Protein AF-A0A3B8IES5-F1 (afdb_monomer)

Mean predicted aligned error: 2.95 Å

Solvent-accessible surface area (backbone atoms only — not comparable to full-atom values): 3644 Å² total; per-residue (Å²): 139,88,86,81,90,74,67,91,59,52,70,57,52,51,28,46,78,70,74,44,61,56,89,93,53,74,86,82,89,78,70,98,62,58,66,67,58,55,55,51,50,50,52,53,52,54,53,51,56,57,58,77,75,107

pLDDT: mean 94.65, std 5.65, range [64.69, 98.25]

Secondary structure (DSSP, 8-state):
-------TTHHHHHHHHTT--STT----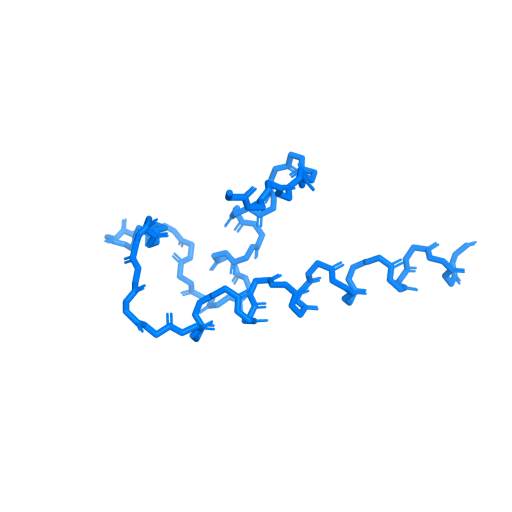---SSSHHHHHHHHHHHHHHHHHHT-

Nearest PDB structures (foldseek):
  3nvr-assembly1_B  TM=5.277E-01  e=5.033E+00  Caldanaerobacter subterraneus subsp. tengcongensis

Foldseek 3Di:
DDDDDDDPCLQVVLCVVVVNHDDPHDDDPDDPDCVSVVSSVVVRVVVVVVVVVD

Sequence (54 aa):
PVVHAVSQGTFYEWMRKRGKLGGQNKVPRLSNTREYLDDLLKMIEEQGRRLEQL

Structure (mmCIF, N/CA/C/O backbone):
data_AF-A0A3B8IES5-F1
#
_entry.id   AF-A0A3B8IES5-F1
#
loop_
_atom_site.group_PDB
_atom_site.id
_atom_site.type_symbol
_atom_site.label_atom_id
_atom_site.label_alt_id
_atom_site.label_comp_id
_atom_site.label_asym_id
_atom_site.label_entity_id
_atom_site.label_seq_id
_atom_site.pdbx_PDB_ins_code
_atom_site.Cartn_x
_atom_site.Cartn_y
_atom_site.Cartn_z
_atom_site.occupancy
_atom_site.B_iso_or_equiv
_atom_site.auth_seq_id
_atom_site.auth_comp_id
_atom_site.auth_asym_id
_atom_site.auth_atom_id
_atom_site.pdbx_PDB_model_num
ATOM 1 N N . PRO A 1 1 ?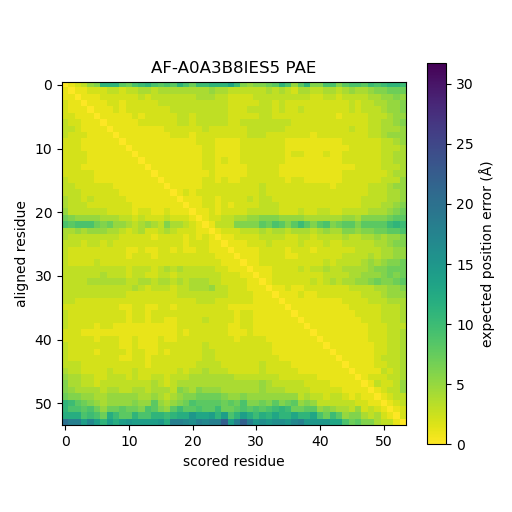 -11.168 -4.736 -16.255 1.00 86.00 1 PRO A N 1
ATOM 2 C CA . PRO A 1 1 ? -10.291 -4.311 -15.134 1.00 86.00 1 PRO A CA 1
ATOM 3 C C . PRO A 1 1 ? -10.837 -4.901 -13.832 1.00 86.00 1 PRO A C 1
ATOM 5 O O . PRO A 1 1 ? -12.050 -5.055 -13.732 1.00 86.00 1 PRO A O 1
ATOM 8 N N . VAL A 1 2 ? -9.975 -5.242 -12.873 1.00 92.88 2 VAL A N 1
ATOM 9 C CA . VAL A 1 2 ? -10.401 -5.752 -11.558 1.00 92.88 2 VAL A CA 1
ATOM 10 C C . VAL A 1 2 ? -10.150 -4.667 -10.518 1.00 92.88 2 VAL A C 1
ATOM 12 O O . VAL A 1 2 ? -9.032 -4.162 -10.416 1.00 92.88 2 VAL A O 1
ATOM 15 N N . VAL A 1 3 ? -11.185 -4.296 -9.768 1.00 94.81 3 VAL A N 1
ATOM 16 C CA . VAL A 1 3 ? -11.109 -3.285 -8.706 1.00 94.81 3 VAL A CA 1
ATOM 17 C C . VAL A 1 3 ? -11.106 -3.996 -7.359 1.00 94.81 3 VAL A C 1
ATOM 19 O O . VAL A 1 3 ? -11.977 -4.818 -7.099 1.00 94.81 3 VAL A O 1
ATOM 22 N N . HIS A 1 4 ? -10.140 -3.659 -6.507 1.00 93.81 4 HIS A N 1
ATOM 23 C CA . HIS A 1 4 ? -10.055 -4.160 -5.138 1.00 93.81 4 HIS A CA 1
ATOM 24 C C . HIS A 1 4 ? -10.307 -2.987 -4.195 1.00 93.81 4 HIS A C 1
ATOM 26 O O . HIS A 1 4 ? -9.493 -2.065 -4.119 1.00 93.81 4 HIS A O 1
ATOM 32 N N . ALA A 1 5 ? -11.452 -2.996 -3.515 1.00 95.50 5 ALA A N 1
ATOM 33 C CA . ALA A 1 5 ? -11.696 -2.058 -2.430 1.00 95.50 5 ALA A CA 1
ATOM 34 C C . ALA A 1 5 ? -10.821 -2.444 -1.231 1.00 95.50 5 ALA A C 1
ATOM 36 O O . ALA A 1 5 ? -10.649 -3.625 -0.935 1.00 95.50 5 ALA A O 1
ATOM 37 N N . VAL A 1 6 ? -10.260 -1.448 -0.554 1.00 96.00 6 VAL A N 1
ATOM 38 C CA . VAL A 1 6 ? -9.404 -1.638 0.621 1.00 96.00 6 VAL A CA 1
ATOM 39 C C . VAL A 1 6 ? -9.822 -0.667 1.714 1.00 96.00 6 VAL A C 1
ATOM 41 O O . VAL A 1 6 ? -10.406 0.382 1.430 1.00 96.00 6 VAL A O 1
ATOM 44 N N . SER A 1 7 ? -9.526 -1.013 2.962 1.00 96.25 7 SER A N 1
ATOM 45 C CA . SER A 1 7 ? -9.826 -0.165 4.112 1.00 96.25 7 SER A CA 1
ATOM 46 C C . SER A 1 7 ? -9.099 1.183 4.039 1.00 96.25 7 SER A C 1
ATOM 48 O O . SER A 1 7 ? -8.040 1.340 3.423 1.00 96.25 7 SER A O 1
ATOM 50 N N . GLN A 1 8 ? -9.656 2.191 4.708 1.00 97.75 8 GLN A N 1
ATOM 51 C CA . GLN A 1 8 ? -8.989 3.483 4.829 1.00 97.75 8 GLN A CA 1
ATOM 52 C C . GLN A 1 8 ? -7.617 3.315 5.500 1.00 97.75 8 GLN A C 1
ATOM 54 O O . GLN A 1 8 ? -7.466 2.581 6.472 1.00 97.75 8 GLN A O 1
ATOM 59 N N . GLY A 1 9 ? -6.606 4.009 4.972 1.00 97.50 9 GLY A N 1
ATOM 60 C CA . GLY A 1 9 ? -5.243 3.962 5.507 1.00 97.50 9 GLY A CA 1
ATOM 61 C C . GLY A 1 9 ? -4.370 2.827 4.962 1.00 97.50 9 GLY A C 1
ATOM 62 O O . GLY A 1 9 ? -3.175 2.828 5.240 1.00 97.50 9 GLY A O 1
ATOM 63 N N . THR A 1 10 ? -4.886 1.923 4.119 1.00 97.81 10 THR A N 1
ATOM 64 C CA . THR A 1 10 ? -4.099 0.803 3.564 1.00 97.81 10 THR A CA 1
ATOM 65 C C . THR A 1 10 ? -2.779 1.246 2.921 1.00 97.81 10 THR A C 1
ATOM 67 O O . THR A 1 10 ? -1.732 0.681 3.224 1.00 97.81 10 THR A O 1
ATOM 70 N N . PHE A 1 11 ? -2.779 2.292 2.088 1.00 98.00 11 PHE A N 1
ATOM 71 C CA . PHE A 1 11 ? -1.539 2.782 1.466 1.00 98.00 11 PHE A CA 1
ATOM 72 C C . PHE A 1 11 ? -0.575 3.435 2.462 1.00 98.00 11 PHE A C 1
ATOM 74 O O . PHE A 1 11 ? 0.637 3.332 2.290 1.00 98.00 11 PHE A O 1
ATOM 81 N N . TYR A 1 12 ? -1.096 4.094 3.498 1.00 98.00 12 TYR A N 1
ATOM 82 C CA . TYR A 1 12 ? -0.279 4.676 4.563 1.00 98.00 12 TYR A CA 1
ATOM 83 C C . TYR A 1 12 ? 0.457 3.571 5.329 1.00 98.00 12 TYR A C 1
ATOM 85 O O . TYR A 1 12 ? 1.679 3.610 5.466 1.00 98.00 12 TYR A O 1
ATOM 93 N N . GLU A 1 13 ? -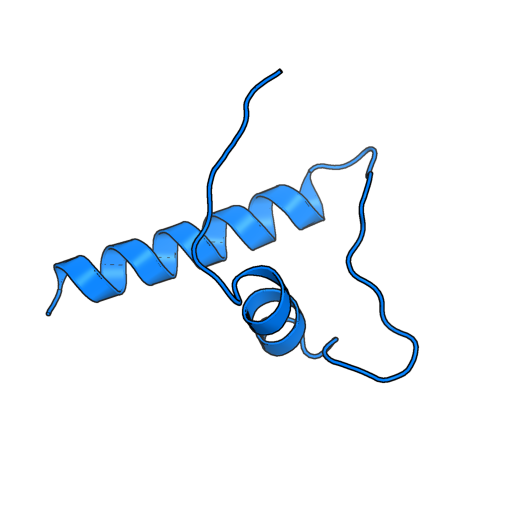0.281 2.541 5.738 1.00 97.81 13 GLU A N 1
ATOM 94 C CA . GLU A 1 13 ? 0.245 1.378 6.450 1.00 97.81 13 GLU A CA 1
ATOM 95 C C . GLU A 1 13 ? 1.239 0.578 5.610 1.00 97.81 13 GLU A C 1
ATOM 97 O O . GLU A 1 13 ? 2.310 0.203 6.091 1.00 97.81 13 GLU A O 1
ATOM 102 N N . TRP A 1 14 ? 0.943 0.401 4.325 1.00 98.12 14 TRP A N 1
ATOM 103 C CA . TRP A 1 14 ? 1.849 -0.254 3.389 1.00 98.12 14 TRP A CA 1
ATOM 104 C C . TRP A 1 14 ? 3.173 0.500 3.234 1.00 98.12 14 TRP A C 1
ATOM 106 O O . TRP A 1 14 ? 4.252 -0.088 3.329 1.00 98.12 14 TRP A O 1
ATOM 116 N N . MET A 1 15 ? 3.114 1.825 3.075 1.00 98.25 15 MET A N 1
ATOM 117 C CA . MET A 1 15 ? 4.315 2.663 3.009 1.00 98.25 15 MET A CA 1
ATOM 118 C C . MET A 1 15 ? 5.100 2.631 4.327 1.00 98.25 15 MET A C 1
ATOM 120 O O . MET A 1 15 ? 6.334 2.608 4.300 1.00 98.25 15 MET A O 1
ATOM 124 N N . ARG A 1 16 ? 4.410 2.569 5.474 1.00 97.62 16 ARG A N 1
ATOM 125 C CA . ARG A 1 16 ? 5.024 2.411 6.800 1.00 97.62 16 ARG A CA 1
ATOM 126 C C . ARG A 1 16 ? 5.759 1.077 6.932 1.00 97.62 16 ARG A C 1
ATOM 128 O O . ARG A 1 16 ? 6.930 1.090 7.298 1.00 97.62 16 ARG A O 1
ATOM 135 N N . LYS A 1 17 ? 5.123 -0.047 6.573 1.00 96.44 17 LYS A N 1
ATOM 136 C CA . LYS A 1 17 ? 5.716 -1.403 6.608 1.00 96.44 17 LYS A CA 1
ATOM 137 C C . LYS A 1 17 ? 7.003 -1.485 5.782 1.00 96.44 17 LYS A C 1
ATOM 139 O O . LYS A 1 17 ? 7.965 -2.116 6.202 1.00 96.44 17 LYS A O 1
ATOM 144 N N . ARG A 1 18 ? 7.046 -0.796 4.638 1.00 96.38 18 ARG A N 1
ATOM 145 C CA . ARG A 1 18 ? 8.218 -0.736 3.746 1.00 96.38 18 ARG A CA 1
ATOM 146 C C . ARG A 1 18 ? 9.329 0.208 4.227 1.00 96.38 18 ARG A C 1
ATOM 148 O O . ARG A 1 18 ? 10.352 0.320 3.554 1.00 96.38 18 ARG A O 1
ATOM 155 N N . GLY A 1 19 ? 9.128 0.944 5.323 1.00 97.19 19 GLY A N 1
ATOM 156 C CA . GLY A 1 19 ? 10.051 1.997 5.761 1.00 97.19 19 GLY A CA 1
ATOM 157 C C . GLY A 1 19 ? 10.143 3.168 4.772 1.00 97.19 19 GLY A C 1
ATOM 158 O O . GLY A 1 19 ? 11.165 3.846 4.698 1.00 97.19 19 GLY A O 1
ATOM 159 N N . LYS A 1 20 ? 9.096 3.383 3.964 1.00 97.62 20 LYS A N 1
ATOM 160 C CA . LYS A 1 20 ? 9.017 4.422 2.921 1.00 97.62 20 LYS A CA 1
ATOM 161 C C . LYS A 1 20 ? 7.934 5.460 3.211 1.00 97.62 20 LYS A C 1
ATOM 163 O O . LYS A 1 20 ? 7.530 6.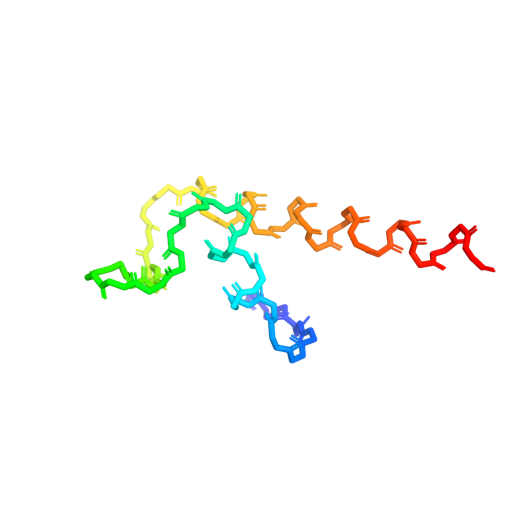190 2.313 1.00 97.62 20 LYS A O 1
ATOM 168 N N . LEU A 1 21 ? 7.448 5.538 4.446 1.00 97.50 21 LEU A N 1
ATOM 169 C CA . LEU A 1 21 ? 6.477 6.548 4.846 1.00 97.50 21 LEU A CA 1
ATOM 170 C C . LEU A 1 21 ? 7.153 7.922 4.977 1.00 97.50 21 LEU A C 1
ATOM 172 O O . LEU A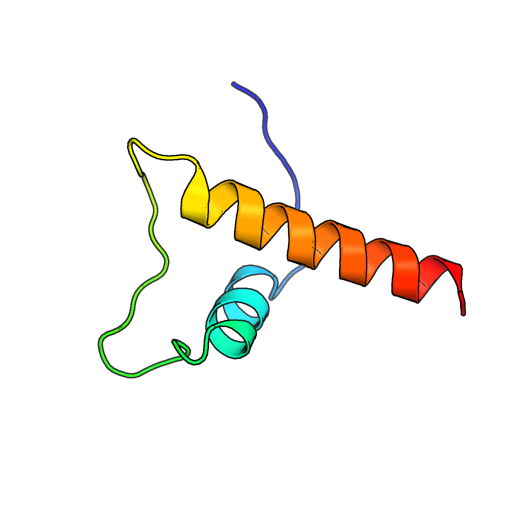 1 21 ? 8.069 8.093 5.775 1.00 97.50 21 LEU A O 1
ATOM 176 N N . GLY A 1 22 ? 6.673 8.902 4.209 1.00 93.81 22 GLY A N 1
ATOM 177 C CA . GLY A 1 22 ? 7.162 10.282 4.248 1.00 93.81 22 GLY A CA 1
ATOM 178 C C . GLY A 1 22 ? 8.447 10.537 3.447 1.00 93.81 22 GLY A C 1
ATOM 179 O O . GLY A 1 22 ? 8.867 9.744 2.596 1.00 93.81 22 GLY A O 1
ATOM 180 N N . GLY A 1 23 ? 9.060 11.697 3.702 1.00 94.81 23 GLY A N 1
ATOM 181 C CA . GLY A 1 23 ? 10.196 12.199 2.927 1.00 94.81 23 GLY A CA 1
ATOM 182 C C . GLY A 1 23 ? 9.824 12.447 1.462 1.00 94.81 23 GLY A C 1
ATOM 183 O O . GLY A 1 23 ? 8.735 12.931 1.163 1.00 94.81 23 GLY A O 1
ATOM 184 N N . GLN A 1 24 ? 10.720 12.089 0.540 1.00 96.00 24 GLN A N 1
ATOM 185 C CA . GLN A 1 24 ? 10.472 12.186 -0.907 1.00 96.00 24 GLN A CA 1
ATOM 186 C C . GLN A 1 24 ? 9.870 10.903 -1.520 1.00 96.00 24 GLN A C 1
ATOM 188 O O . GLN A 1 24 ? 9.770 10.792 -2.741 1.00 96.00 24 GLN A O 1
ATOM 193 N N . ASN A 1 25 ? 9.455 9.925 -0.706 1.00 96.62 25 ASN A N 1
ATOM 194 C CA . ASN A 1 25 ? 8.851 8.690 -1.210 1.00 96.62 25 ASN A CA 1
ATOM 195 C C . ASN A 1 25 ? 7.370 8.900 -1.556 1.00 96.62 25 ASN A C 1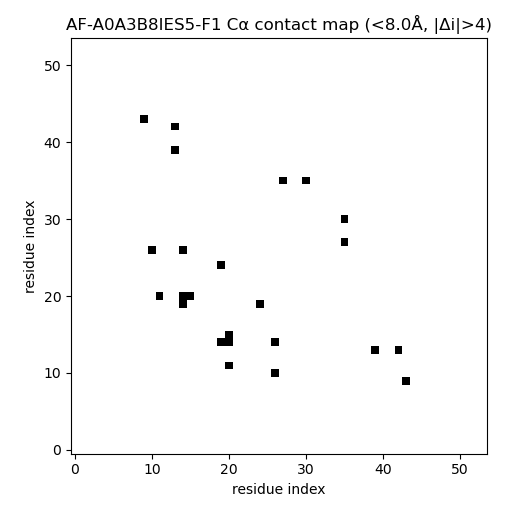
ATOM 197 O O . ASN A 1 25 ? 6.625 9.544 -0.818 1.00 96.62 25 ASN A O 1
ATOM 201 N N . LYS A 1 26 ? 6.922 8.311 -2.668 1.00 95.50 26 LYS A N 1
ATOM 202 C CA . LYS A 1 26 ? 5.528 8.366 -3.130 1.00 95.50 26 LYS A CA 1
ATOM 203 C C . LYS A 1 26 ? 4.984 6.965 -3.367 1.00 95.50 26 LYS A C 1
ATOM 205 O O . LYS A 1 26 ? 5.732 6.048 -3.697 1.00 95.50 26 LYS A O 1
ATOM 210 N N . VAL A 1 27 ? 3.669 6.823 -3.231 1.00 96.88 27 VAL A N 1
ATOM 211 C CA . VAL A 1 27 ? 2.951 5.598 -3.600 1.00 96.88 27 VAL A CA 1
ATOM 212 C C . VAL A 1 27 ? 3.051 5.412 -5.123 1.00 96.88 27 VAL A C 1
ATOM 214 O O . VAL A 1 27 ? 2.616 6.307 -5.859 1.00 96.88 27 VAL A O 1
ATOM 217 N N . PRO A 1 28 ? 3.608 4.291 -5.619 1.00 96.62 28 PRO A N 1
ATOM 218 C CA . PRO A 1 28 ? 3.615 3.977 -7.045 1.00 96.62 28 PRO A CA 1
ATOM 219 C C . PRO A 1 28 ? 2.182 3.803 -7.563 1.00 96.62 28 PRO A C 1
ATOM 221 O O . PRO A 1 28 ? 1.390 3.086 -6.957 1.00 96.62 28 PRO A O 1
ATOM 224 N N . ARG A 1 29 ? 1.842 4.465 -8.675 1.00 95.56 29 ARG A N 1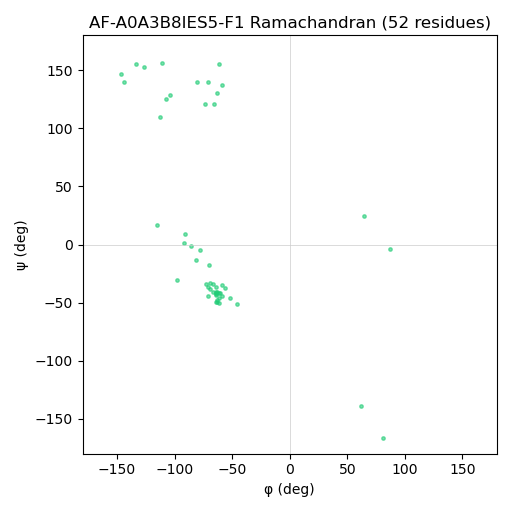
ATOM 225 C CA . ARG A 1 29 ? 0.487 4.420 -9.267 1.00 95.56 29 ARG A CA 1
ATOM 226 C C . ARG A 1 29 ? 0.356 3.417 -10.411 1.00 95.56 29 ARG A C 1
ATOM 228 O O . ARG A 1 29 ? -0.721 2.878 -10.625 1.00 95.56 29 ARG A O 1
ATOM 235 N N . LEU A 1 30 ? 1.444 3.197 -11.145 1.00 95.88 30 LEU A N 1
ATOM 236 C CA . LEU A 1 30 ? 1.538 2.273 -12.268 1.00 95.88 30 LEU A CA 1
ATOM 237 C C . LEU A 1 30 ? 2.928 1.631 -12.247 1.00 95.88 30 LEU A C 1
ATOM 239 O O . LEU A 1 30 ? 3.912 2.310 -11.953 1.00 95.88 30 LEU A O 1
ATOM 243 N N . SER A 1 31 ? 2.998 0.337 -12.541 1.00 95.56 31 SER A N 1
ATOM 244 C CA . SER A 1 31 ? 4.243 -0.419 -12.657 1.00 95.56 31 SER A CA 1
ATOM 245 C C . SER A 1 31 ? 4.085 -1.489 -13.731 1.00 95.56 31 SER A C 1
ATOM 247 O O . SER A 1 31 ? 3.002 -2.052 -13.883 1.00 95.56 31 SER A O 1
ATOM 249 N N . ASN A 1 32 ? 5.169 -1.786 -14.447 1.00 97.31 32 ASN A N 1
ATOM 250 C CA . ASN A 1 32 ? 5.216 -2.892 -15.409 1.00 97.31 32 ASN A CA 1
ATOM 251 C C . ASN A 1 32 ? 5.459 -4.246 -14.725 1.00 97.31 32 ASN A C 1
ATOM 253 O O . ASN A 1 32 ? 5.290 -5.293 -15.343 1.00 97.31 32 ASN A O 1
ATOM 257 N N . THR A 1 33 ? 5.856 -4.232 -13.452 1.00 97.69 33 THR A N 1
ATOM 258 C CA . THR A 1 33 ? 6.028 -5.425 -12.621 1.00 97.69 33 THR A CA 1
ATOM 259 C C . THR A 1 33 ? 4.963 -5.471 -11.535 1.00 97.69 33 THR A C 1
ATOM 261 O O . THR A 1 33 ? 4.421 -4.445 -11.113 1.00 97.69 33 THR A O 1
ATOM 264 N N . ARG A 1 34 ? 4.684 -6.679 -11.041 1.00 96.62 34 ARG A N 1
ATOM 265 C CA . ARG A 1 34 ? 3.714 -6.895 -9.964 1.00 96.62 34 ARG A CA 1
ATOM 266 C C . ARG A 1 34 ? 4.284 -6.741 -8.558 1.00 96.62 34 ARG A C 1
ATOM 268 O O . ARG A 1 34 ? 3.519 -6.806 -7.611 1.00 96.62 34 ARG A O 1
ATOM 275 N N . GLU A 1 35 ? 5.577 -6.460 -8.418 1.00 97.12 35 GLU A N 1
ATOM 276 C CA . GLU A 1 35 ? 6.280 -6.367 -7.130 1.00 97.12 35 GLU A CA 1
ATOM 277 C C . GLU A 1 35 ? 5.507 -5.558 -6.075 1.00 97.12 35 GLU A C 1
ATOM 279 O O . GLU A 1 35 ? 5.245 -6.047 -4.980 1.00 97.12 35 GLU A O 1
ATOM 284 N N . TYR A 1 36 ? 5.074 -4.341 -6.420 1.00 97.12 36 TYR A N 1
ATOM 285 C CA . TYR A 1 36 ? 4.331 -3.484 -5.492 1.00 97.12 36 TYR A CA 1
ATOM 286 C C . TYR A 1 36 ? 2.916 -3.978 -5.202 1.00 97.12 36 TYR A C 1
ATOM 288 O O . TYR A 1 36 ? 2.434 -3.819 -4.084 1.00 97.12 36 TYR A O 1
ATOM 296 N N . LEU A 1 37 ? 2.244 -4.538 -6.209 1.00 96.19 37 LEU A N 1
ATOM 297 C CA . LEU A 1 37 ? 0.883 -5.036 -6.057 1.00 96.19 37 LEU A CA 1
ATOM 298 C C . LEU A 1 37 ? 0.870 -6.301 -5.199 1.00 96.19 37 LEU A C 1
ATOM 300 O O . LEU A 1 37 ? 0.046 -6.409 -4.300 1.00 96.19 37 LEU A O 1
ATOM 304 N N . ASP A 1 38 ? 1.791 -7.226 -5.448 1.00 97.44 38 ASP A N 1
ATOM 305 C CA . ASP A 1 38 ? 1.867 -8.494 -4.733 1.00 97.44 38 ASP A CA 1
ATOM 306 C C . ASP A 1 38 ? 2.304 -8.272 -3.271 1.00 97.44 38 ASP A C 1
ATOM 308 O O . ASP A 1 38 ? 1.720 -8.867 -2.367 1.00 97.44 38 ASP A O 1
ATOM 312 N N . ASP A 1 39 ? 3.234 -7.344 -3.003 1.00 97.75 39 ASP A N 1
ATOM 313 C CA . ASP A 1 39 ? 3.593 -6.945 -1.632 1.00 97.75 39 ASP A CA 1
ATOM 314 C C . ASP A 1 39 ? 2.420 -6.272 -0.887 1.00 97.75 39 ASP A C 1
ATOM 316 O O . ASP A 1 39 ? 2.143 -6.589 0.275 1.00 97.75 39 ASP A O 1
ATOM 320 N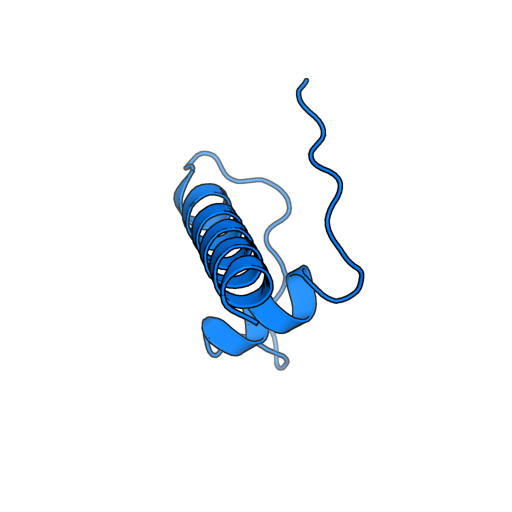 N . LEU A 1 40 ? 1.679 -5.386 -1.566 1.00 97.62 40 LEU A N 1
ATOM 321 C CA . LEU A 1 40 ? 0.484 -4.743 -1.012 1.00 97.62 40 LEU A CA 1
ATOM 322 C C . LEU A 1 40 ? -0.620 -5.764 -0.695 1.00 97.62 40 LEU A C 1
ATOM 324 O O . LEU A 1 40 ? -1.183 -5.735 0.400 1.00 97.62 40 LEU A O 1
ATOM 328 N N . LEU A 1 41 ? -0.919 -6.672 -1.629 1.00 96.75 41 LEU A N 1
ATOM 329 C CA . LEU A 1 41 ? -1.942 -7.708 -1.458 1.00 96.75 41 LEU A CA 1
ATOM 330 C C . LEU A 1 41 ? -1.574 -8.679 -0.335 1.00 96.75 41 LEU A C 1
ATOM 332 O O . LEU A 1 41 ? -2.433 -9.001 0.484 1.00 96.75 41 LEU A O 1
ATOM 336 N N . LYS A 1 42 ? -0.299 -9.073 -0.233 1.00 97.50 42 LYS A N 1
ATOM 337 C CA . LYS A 1 42 ? 0.191 -9.913 0.866 1.00 97.50 42 LYS A CA 1
ATOM 338 C C . LYS A 1 42 ? -0.048 -9.255 2.225 1.00 97.50 42 LYS A C 1
ATOM 340 O O . LYS A 1 42 ? -0.527 -9.908 3.146 1.00 97.50 42 LYS A O 1
ATOM 345 N N . MET A 1 43 ? 0.232 -7.955 2.353 1.00 96.94 43 MET A N 1
ATOM 346 C CA . MET A 1 43 ? -0.051 -7.223 3.591 1.00 96.94 43 MET A CA 1
ATOM 347 C C . MET A 1 43 ? -1.550 -7.210 3.926 1.00 96.94 43 MET A C 1
ATOM 349 O O . MET A 1 43 ? -1.909 -7.379 5.089 1.00 96.94 43 MET A O 1
ATOM 353 N N . ILE A 1 44 ? -2.418 -7.006 2.933 1.00 96.62 44 ILE A N 1
ATOM 354 C CA . ILE A 1 44 ? -3.876 -6.995 3.132 1.00 96.62 44 ILE A CA 1
ATOM 355 C C . ILE A 1 44 ? -4.367 -8.376 3.590 1.00 96.62 44 ILE A C 1
ATOM 357 O O . ILE A 1 44 ? -5.142 -8.465 4.538 1.00 96.62 44 ILE A O 1
ATOM 361 N N . GLU A 1 45 ? -3.879 -9.453 2.972 1.00 96.06 45 GLU A N 1
ATOM 362 C CA . GLU A 1 45 ? -4.227 -10.828 3.346 1.00 96.06 45 GLU A CA 1
ATOM 363 C C . GLU A 1 45 ? -3.744 -11.183 4.765 1.00 96.06 45 GLU A C 1
ATOM 365 O O . GLU A 1 45 ? -4.472 -11.800 5.541 1.00 96.06 45 GLU A O 1
ATOM 370 N N . GLU A 1 46 ? -2.525 -10.778 5.135 1.00 95.00 46 GLU A N 1
ATOM 371 C CA . GLU A 1 46 ? -1.991 -10.932 6.497 1.00 95.00 46 GLU A CA 1
ATOM 372 C C . GLU A 1 46 ? -2.851 -10.187 7.532 1.00 95.00 46 GLU A C 1
ATOM 374 O O . GLU A 1 46 ? -3.123 -10.717 8.610 1.00 95.00 46 GLU A O 1
ATOM 379 N N . GLN A 1 47 ? -3.306 -8.970 7.209 1.00 92.50 47 GLN A N 1
ATOM 380 C CA . GLN A 1 47 ? -4.195 -8.196 8.080 1.00 92.50 47 GLN A CA 1
ATOM 381 C C . GLN A 1 47 ? -5.576 -8.844 8.219 1.00 92.50 47 GLN A C 1
ATOM 383 O O . GLN A 1 47 ? -6.099 -8.891 9.330 1.00 92.50 47 GLN A O 1
ATOM 388 N N . GLY A 1 48 ? -6.137 -9.377 7.130 1.00 91.38 48 GLY A N 1
ATOM 389 C CA . GLY A 1 48 ? -7.410 -10.102 7.150 1.00 91.38 48 GLY A CA 1
ATOM 390 C C . GLY A 1 48 ? -7.351 -11.346 8.036 1.00 91.38 48 GLY A C 1
ATOM 391 O O . GLY A 1 48 ? -8.144 -11.476 8.964 1.0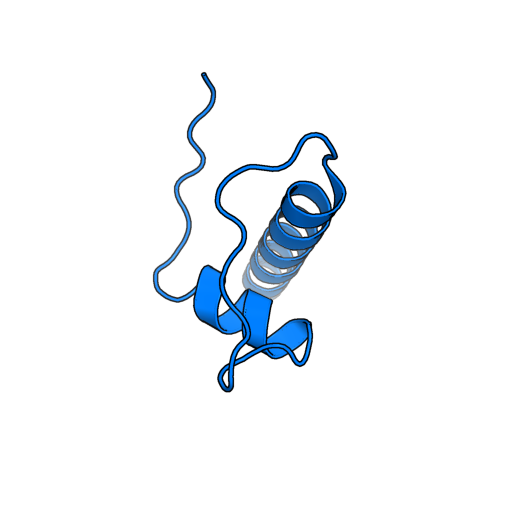0 91.38 48 GLY A O 1
ATOM 392 N N . ARG A 1 49 ? -6.331 -12.193 7.842 1.00 93.62 49 ARG A N 1
ATOM 393 C CA . ARG A 1 49 ? -6.124 -13.401 8.661 1.00 93.62 49 ARG A CA 1
ATOM 394 C C . ARG A 1 49 ? -5.955 -13.097 10.147 1.00 93.62 49 ARG A C 1
ATOM 396 O O . ARG A 1 49 ? -6.394 -13.874 10.986 1.00 93.62 49 ARG A O 1
ATOM 403 N N . ARG A 1 50 ? -5.326 -11.969 10.490 1.00 89.06 50 ARG A N 1
ATOM 404 C CA . ARG A 1 50 ? -5.175 -11.544 11.889 1.00 89.06 50 ARG A CA 1
ATOM 405 C C . ARG A 1 50 ? -6.513 -11.188 12.540 1.00 89.06 50 ARG A C 1
ATOM 407 O O . ARG A 1 50 ? -6.655 -11.406 13.736 1.00 89.06 50 ARG A O 1
ATOM 414 N N . LEU A 1 51 ? -7.459 -10.627 11.787 1.00 82.88 51 LEU A N 1
ATOM 415 C CA . LEU A 1 51 ? -8.785 -10.278 12.304 1.00 82.88 51 LEU A CA 1
ATOM 416 C C . LEU A 1 51 ? -9.655 -11.516 12.535 1.00 82.88 51 LEU A C 1
ATOM 418 O O . LEU A 1 51 ? -10.414 -11.533 13.488 1.00 82.88 51 LEU A O 1
ATOM 422 N N . GLU A 1 52 ? -9.514 -12.551 11.708 1.00 85.69 52 GLU A N 1
ATOM 423 C CA . GLU A 1 52 ? -10.245 -13.820 11.864 1.00 85.69 52 GLU A CA 1
ATOM 424 C C . GLU A 1 52 ? -9.791 -14.644 13.082 1.00 85.69 52 GLU A C 1
ATOM 426 O O . GLU A 1 52 ? -10.490 -15.557 13.510 1.00 85.69 52 GLU A O 1
ATOM 431 N N . GLN A 1 53 ? -8.609 -14.346 13.626 1.00 78.94 53 GLN A N 1
ATOM 432 C CA . GLN A 1 53 ? -8.041 -15.015 14.802 1.00 78.94 53 GLN A CA 1
ATOM 433 C C . GLN A 1 53 ? -8.393 -14.322 16.131 1.00 78.94 53 GLN A C 1
ATOM 435 O O . GLN A 1 53 ? -7.920 -14.764 17.180 1.00 78.94 53 GLN A O 1
ATOM 440 N N . LEU A 1 54 ? -9.171 -13.237 16.088 1.00 64.69 54 LEU A N 1
ATOM 441 C CA . LEU A 1 54 ? -9.651 -12.475 17.246 1.00 64.69 54 LEU A CA 1
ATOM 442 C C . LEU A 1 54 ? -11.151 -12.700 17.444 1.00 64.69 54 LEU A C 1
ATOM 444 O O . LEU A 1 54 ? -11.550 -12.822 18.622 1.00 64.69 54 LEU A O 1
#

Radius of gyration: 12.2 Å; Cα contacts (8 Å, |Δi|>4): 12; chains: 1; bounding box: 22×27×33 Å